Protein AF-A0A7V9SEP2-F1 (afdb_monomer)

Radius of gyration: 24.2 Å; Cα contacts (8 Å, |Δi|>4): 20; chains: 1; bounding box: 52×44×52 Å

Structure (mmCIF, N/CA/C/O backbone):
data_AF-A0A7V9SEP2-F1
#
_entry.id   AF-A0A7V9SEP2-F1
#
loop_
_atom_site.group_PDB
_atom_site.id
_atom_site.type_symbol
_atom_site.label_atom_id
_atom_site.label_alt_id
_atom_site.label_comp_id
_atom_site.label_asym_id
_atom_site.label_entity_id
_atom_site.label_seq_id
_atom_site.pdbx_PDB_ins_code
_atom_site.Cartn_x
_atom_site.Cartn_y
_atom_site.Cartn_z
_atom_site.occupancy
_atom_site.B_iso_or_equiv
_atom_site.auth_seq_id
_atom_site.auth_comp_id
_atom_site.auth_asym_id
_atom_site.auth_atom_id
_atom_site.pdbx_PDB_model_num
ATOM 1 N N . MET A 1 1 ? -31.245 -31.951 29.321 1.00 43.22 1 MET A N 1
ATOM 2 C CA . MET A 1 1 ? -29.886 -31.410 29.093 1.00 43.22 1 MET A CA 1
ATOM 3 C C . MET A 1 1 ? -30.066 -30.073 28.394 1.00 43.22 1 MET A C 1
ATOM 5 O O . MET A 1 1 ? -30.423 -30.051 27.225 1.00 43.22 1 MET A O 1
ATOM 9 N N . ASN A 1 2 ? -29.997 -28.975 29.149 1.00 43.56 2 ASN A N 1
ATOM 10 C CA . ASN A 1 2 ? -30.401 -27.647 28.684 1.00 43.56 2 ASN A CA 1
ATOM 11 C C . ASN A 1 2 ? -29.341 -27.070 27.742 1.00 43.56 2 ASN A C 1
ATOM 13 O O . ASN A 1 2 ? -28.202 -26.848 28.150 1.00 43.56 2 ASN A O 1
ATOM 17 N N . ALA A 1 3 ? -29.723 -26.825 26.490 1.00 57.25 3 ALA A N 1
ATOM 18 C CA . ALA A 1 3 ? -28.920 -26.058 25.555 1.00 57.25 3 ALA A CA 1
ATOM 19 C C . ALA A 1 3 ? -28.793 -24.624 26.090 1.00 57.25 3 ALA A C 1
ATOM 21 O O . ALA A 1 3 ? -29.774 -23.886 26.162 1.00 57.25 3 ALA A O 1
ATOM 22 N N . LEU A 1 4 ? -27.583 -24.243 26.499 1.00 60.19 4 LEU A N 1
ATOM 23 C CA . LEU A 1 4 ? -27.242 -22.866 26.832 1.00 60.19 4 LEU A CA 1
ATOM 24 C C . LEU A 1 4 ? -27.337 -22.035 25.549 1.00 60.19 4 LEU A C 1
ATOM 26 O O . LEU A 1 4 ? -26.394 -21.960 24.761 1.00 60.19 4 LEU A O 1
ATOM 30 N N . VAL A 1 5 ? -28.510 -21.442 25.330 1.00 59.06 5 VAL A N 1
ATOM 31 C CA . VAL A 1 5 ? -28.739 -20.394 24.337 1.00 59.06 5 VAL A CA 1
ATOM 32 C C . VAL A 1 5 ? -27.750 -19.276 24.649 1.00 59.06 5 VAL A C 1
ATOM 34 O O . VAL A 1 5 ? -27.912 -18.546 25.625 1.00 59.06 5 VAL A O 1
ATOM 37 N N . ARG A 1 6 ? -26.675 -19.181 23.857 1.00 60.94 6 ARG A N 1
ATOM 38 C CA . ARG A 1 6 ? -25.719 -18.075 23.951 1.00 60.94 6 ARG A CA 1
ATOM 39 C C . ARG A 1 6 ? -26.498 -16.791 23.656 1.00 60.94 6 ARG A C 1
ATOM 41 O O . ARG A 1 6 ? -27.011 -16.673 22.541 1.00 60.94 6 ARG A O 1
ATOM 48 N N . PRO A 1 7 ? -26.625 -15.855 24.612 1.00 63.62 7 PRO A N 1
ATOM 49 C CA . PRO A 1 7 ? -27.341 -14.615 24.367 1.00 63.62 7 PRO A CA 1
ATOM 50 C C . PRO A 1 7 ? -26.677 -13.913 23.182 1.00 63.62 7 PRO A C 1
ATOM 52 O O . PRO A 1 7 ? -25.456 -13.738 23.148 1.00 63.62 7 PRO A O 1
ATOM 55 N N . GLY A 1 8 ? -27.479 -13.601 22.162 1.00 68.56 8 GLY A N 1
ATOM 56 C CA . GLY A 1 8 ? -27.009 -12.912 20.969 1.00 68.56 8 GLY A CA 1
ATOM 57 C C . GLY A 1 8 ? -26.286 -11.636 21.383 1.00 68.56 8 GLY A C 1
ATOM 58 O O . GLY A 1 8 ? -26.867 -10.800 22.069 1.00 68.56 8 GLY A O 1
ATOM 59 N N . GLN A 1 9 ? -25.008 -11.516 21.007 1.00 62.69 9 GLN A N 1
ATOM 60 C CA . GLN A 1 9 ? -24.207 -10.342 21.347 1.00 62.69 9 GLN A CA 1
ATOM 61 C C . GLN A 1 9 ? -24.954 -9.056 20.967 1.00 62.69 9 GLN A C 1
ATOM 63 O O . GLN A 1 9 ? -25.454 -8.981 19.835 1.00 62.69 9 GLN A O 1
ATOM 68 N N . PRO A 1 10 ? -25.011 -8.054 21.863 1.00 73.50 10 PRO A N 1
ATOM 69 C CA . PRO A 1 10 ? -25.646 -6.780 21.577 1.00 73.50 10 PRO A CA 1
ATOM 70 C C . PRO A 1 10 ? -25.062 -6.170 2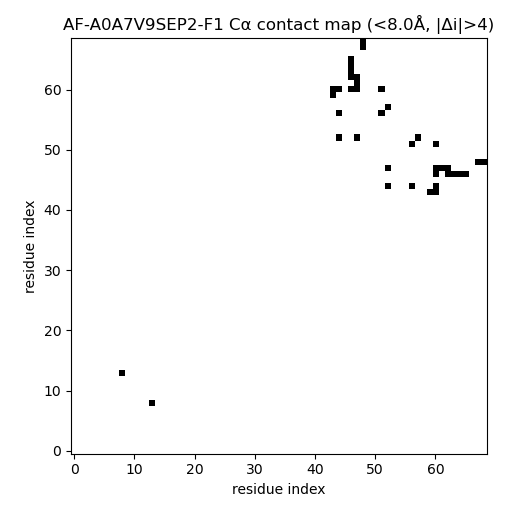0.293 1.00 73.50 10 PRO A C 1
ATOM 72 O O . PRO A 1 10 ? -23.858 -6.292 20.043 1.00 73.50 10 PRO A O 1
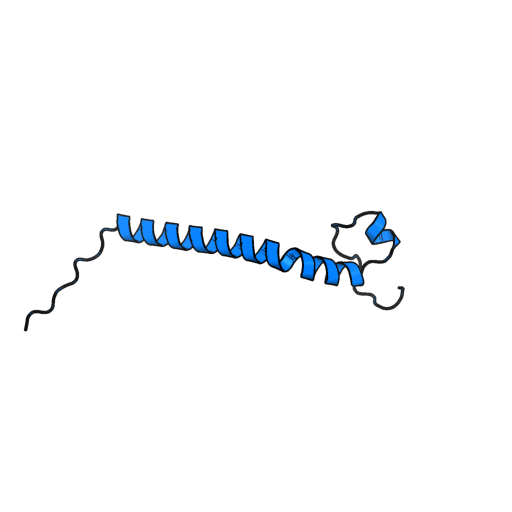ATOM 75 N N . PRO A 1 11 ? -25.885 -5.498 19.470 1.00 71.56 11 PRO A N 1
ATOM 76 C CA . PRO A 1 11 ? -25.469 -4.964 18.170 1.00 71.56 11 PRO A CA 1
ATOM 77 C C . PRO A 1 11 ? -24.228 -4.062 18.269 1.00 71.56 11 PRO A C 1
ATOM 79 O O . PRO A 1 11 ? -23.362 -4.114 17.399 1.00 71.56 11 PRO A O 1
ATOM 82 N N . ALA A 1 12 ? -24.073 -3.336 19.381 1.00 71.88 12 ALA A N 1
ATOM 83 C CA . ALA A 1 12 ? -22.891 -2.529 19.680 1.00 71.88 12 ALA A CA 1
ATOM 84 C C . ALA A 1 12 ? -21.581 -3.343 19.751 1.00 71.88 12 ALA A C 1
ATOM 86 O O . ALA A 1 12 ? -20.559 -2.898 19.235 1.00 71.88 12 ALA A O 1
ATOM 87 N N . GLN A 1 13 ? -21.594 -4.552 20.327 1.00 74.56 13 GLN A N 1
ATOM 88 C CA . GLN A 1 13 ? -20.402 -5.410 20.403 1.00 74.56 13 GLN A CA 1
ATOM 89 C C . GLN A 1 13 ? -20.003 -5.971 19.034 1.00 74.56 13 GLN A C 1
ATOM 91 O O . GLN A 1 13 ? -18.813 -6.110 18.753 1.00 74.56 13 GLN A O 1
ATOM 96 N N . ARG A 1 14 ? -20.979 -6.248 18.160 1.00 72.31 14 ARG A N 1
ATOM 97 C CA . ARG A 1 14 ? -20.714 -6.708 16.787 1.00 72.31 14 ARG A CA 1
ATOM 98 C C . ARG A 1 14 ? -20.064 -5.612 15.948 1.00 72.31 14 ARG A C 1
ATOM 100 O O . ARG A 1 14 ? -19.089 -5.877 15.250 1.00 72.31 14 ARG A O 1
ATOM 107 N N . VAL A 1 15 ? -20.572 -4.383 16.058 1.00 81.00 15 VAL A N 1
ATOM 108 C CA . VAL A 1 15 ? -19.993 -3.215 15.381 1.00 81.00 15 VAL A CA 1
ATOM 109 C C . VAL A 1 15 ? -18.587 -2.938 15.908 1.00 81.00 15 VAL A C 1
ATOM 111 O O . VAL A 1 15 ? -17.665 -2.806 15.109 1.00 81.00 15 VAL A O 1
ATOM 114 N N . LEU A 1 16 ? -18.391 -2.936 17.232 1.00 82.38 16 LEU A N 1
ATOM 115 C CA . LEU A 1 16 ? -17.078 -2.707 17.835 1.00 82.38 16 LEU A CA 1
ATOM 116 C C . LEU A 1 16 ? -16.056 -3.757 17.385 1.00 82.38 16 LEU A C 1
ATOM 118 O O . LEU A 1 16 ? -14.975 -3.397 16.934 1.00 82.38 16 LEU A O 1
ATOM 122 N N . SER A 1 17 ? -16.413 -5.044 17.420 1.00 83.06 17 SER A N 1
ATOM 123 C CA . SER A 1 17 ? -15.533 -6.119 16.947 1.00 83.06 17 SER A CA 1
ATOM 124 C C . SER A 1 17 ? -15.183 -5.969 15.460 1.00 83.06 17 SER A C 1
ATOM 126 O O . SER A 1 17 ? -14.024 -6.152 15.082 1.00 83.06 17 SER A O 1
ATOM 128 N N . GLY A 1 18 ? -16.151 -5.573 14.626 1.00 87.38 18 GLY A N 1
ATOM 129 C CA . GLY A 1 18 ? -15.927 -5.291 13.208 1.00 87.38 18 GLY A CA 1
ATOM 130 C C . GLY A 1 18 ? -14.956 -4.130 12.979 1.00 87.38 18 GLY A C 1
ATOM 131 O O . GLY A 1 18 ? -14.008 -4.268 12.206 1.00 87.38 18 GLY A O 1
ATOM 132 N N . VAL A 1 19 ? -15.146 -3.018 13.694 1.00 93.56 19 VAL A N 1
ATOM 133 C CA . VAL A 1 19 ? -14.280 -1.831 13.611 1.00 93.56 19 VAL A CA 1
ATOM 134 C C . VAL A 1 19 ? -12.876 -2.136 14.127 1.00 93.56 19 VAL A C 1
ATOM 136 O O . VAL A 1 19 ? -11.901 -1.788 13.466 1.00 93.56 19 VAL A O 1
ATOM 139 N N . THR A 1 20 ? -12.741 -2.841 15.252 1.00 93.00 20 THR A N 1
ATOM 140 C CA . THR A 1 20 ? -11.432 -3.245 15.785 1.00 93.00 20 THR A CA 1
ATOM 141 C C . THR A 1 20 ? -10.698 -4.163 14.810 1.00 93.00 20 THR A C 1
ATOM 143 O O . THR A 1 20 ? -9.516 -3.954 14.547 1.00 93.00 20 THR A O 1
ATOM 146 N N . ARG A 1 21 ? -11.388 -5.145 14.212 1.00 93.25 21 ARG A N 1
ATOM 147 C CA . ARG A 1 21 ? -10.790 -6.038 13.210 1.00 93.25 21 ARG A CA 1
ATOM 148 C C . ARG A 1 21 ? -10.341 -5.276 11.965 1.00 93.25 21 ARG A C 1
ATOM 150 O O . ARG A 1 21 ? -9.253 -5.545 11.458 1.00 93.25 21 ARG A O 1
ATOM 157 N N . LEU A 1 22 ? -11.145 -4.327 11.487 1.00 95.56 22 LEU A N 1
ATOM 158 C CA . LEU A 1 22 ? -10.767 -3.447 10.380 1.00 95.56 22 LEU A CA 1
ATOM 159 C C . LEU A 1 22 ? -9.545 -2.600 10.735 1.00 95.56 22 LEU A C 1
ATOM 161 O O . LEU A 1 22 ? -8.590 -2.584 9.968 1.00 95.56 22 LEU A O 1
ATOM 165 N N . GLY A 1 23 ? -9.534 -1.969 11.910 1.00 96.56 23 GLY A N 1
ATOM 166 C CA . GLY A 1 23 ? -8.408 -1.166 12.386 1.00 96.56 23 GLY A CA 1
ATOM 167 C C . GLY A 1 23 ? -7.108 -1.968 12.452 1.00 96.56 23 GLY A C 1
ATOM 168 O O . GLY A 1 23 ? -6.103 -1.548 11.886 1.00 96.56 23 GLY A O 1
ATOM 169 N N . ILE A 1 24 ? -7.143 -3.163 13.050 1.00 96.69 24 ILE A N 1
ATOM 170 C CA . ILE A 1 24 ? -5.988 -4.074 13.094 1.00 96.69 24 ILE A CA 1
ATOM 171 C C . ILE A 1 24 ? -5.531 -4.428 11.675 1.00 96.69 24 ILE A C 1
ATOM 173 O O . ILE A 1 24 ? -4.343 -4.361 11.379 1.00 96.69 24 ILE A O 1
ATOM 177 N N . THR A 1 25 ? -6.466 -4.763 10.784 1.00 96.38 25 THR A N 1
ATOM 178 C CA . THR A 1 25 ? -6.144 -5.134 9.398 1.00 96.38 25 THR A CA 1
ATOM 179 C C . THR A 1 25 ? -5.495 -3.973 8.646 1.00 96.38 25 THR A C 1
ATOM 181 O O . THR A 1 25 ? -4.516 -4.182 7.942 1.00 96.38 25 THR A O 1
ATOM 184 N N . LEU A 1 26 ? -5.989 -2.745 8.817 1.00 97.69 26 LEU A N 1
ATOM 185 C CA . LEU A 1 26 ? -5.414 -1.548 8.200 1.00 97.69 26 LEU A CA 1
ATOM 186 C C . LEU A 1 26 ? -3.996 -1.270 8.704 1.00 97.69 26 LEU A C 1
ATOM 188 O O . LEU A 1 26 ? -3.105 -1.012 7.899 1.00 97.69 26 LEU A O 1
ATOM 192 N N . VAL A 1 27 ? -3.773 -1.370 10.018 1.00 97.56 27 VAL A N 1
ATOM 193 C CA . VAL A 1 27 ? -2.443 -1.181 10.615 1.00 97.56 27 VAL A CA 1
ATOM 194 C C . VAL A 1 27 ? -1.470 -2.249 10.118 1.00 97.56 27 VAL A C 1
ATOM 196 O O . VAL A 1 27 ? -0.364 -1.919 9.697 1.00 97.56 27 VAL A O 1
ATOM 199 N N . LEU A 1 28 ? -1.884 -3.518 10.101 1.00 97.81 28 LEU A N 1
ATOM 200 C CA . LEU A 1 28 ? -1.055 -4.611 9.590 1.00 97.81 28 LEU A CA 1
ATOM 201 C C . LEU A 1 28 ? -0.740 -4.441 8.100 1.00 97.81 28 LEU A C 1
ATOM 203 O O . LEU A 1 28 ? 0.406 -4.631 7.704 1.00 97.81 28 LEU A O 1
ATOM 207 N N . SER A 1 29 ? -1.716 -4.028 7.289 1.00 97.56 29 SER A N 1
ATOM 208 C CA . SER A 1 29 ? -1.505 -3.728 5.869 1.00 97.56 29 SER A CA 1
ATOM 209 C C . SER A 1 29 ? -0.525 -2.574 5.659 1.00 97.56 29 SER A C 1
ATOM 211 O O . SER A 1 29 ? 0.320 -2.649 4.771 1.00 97.56 29 SER A O 1
ATOM 213 N N . LEU A 1 30 ? -0.589 -1.525 6.487 1.00 97.19 30 LEU A N 1
ATOM 214 C CA . LEU A 1 30 ? 0.352 -0.407 6.422 1.00 97.19 30 LEU A CA 1
ATOM 215 C C . LEU A 1 30 ? 1.778 -0.857 6.762 1.00 97.19 30 LEU A C 1
ATOM 217 O O . LEU A 1 30 ? 2.713 -0.546 6.028 1.00 97.19 30 LEU A O 1
ATOM 221 N N . ILE A 1 31 ? 1.939 -1.627 7.840 1.00 97.31 31 ILE A N 1
ATOM 222 C CA . ILE A 1 31 ? 3.235 -2.196 8.231 1.00 97.31 31 ILE A CA 1
ATOM 223 C C . ILE A 1 31 ? 3.777 -3.094 7.114 1.00 97.31 31 ILE A C 1
ATOM 225 O O . ILE A 1 31 ? 4.946 -2.982 6.753 1.00 97.31 31 ILE A O 1
ATOM 229 N N . ALA A 1 32 ? 2.928 -3.941 6.527 1.00 96.81 32 ALA A N 1
ATOM 230 C CA . ALA A 1 32 ? 3.307 -4.803 5.414 1.00 96.81 32 ALA A CA 1
ATOM 231 C C . ALA A 1 32 ? 3.780 -3.993 4.196 1.00 96.81 32 ALA A C 1
ATOM 233 O O . ALA A 1 32 ? 4.819 -4.310 3.620 1.00 96.81 32 ALA A O 1
ATOM 234 N N . ALA A 1 33 ? 3.074 -2.917 3.834 1.00 96.44 33 ALA A N 1
ATOM 235 C CA . ALA A 1 33 ? 3.471 -2.044 2.731 1.00 96.44 33 ALA A CA 1
ATOM 236 C C . ALA A 1 33 ? 4.836 -1.381 2.983 1.00 96.44 33 ALA A C 1
ATOM 238 O O . ALA A 1 33 ? 5.690 -1.381 2.097 1.00 96.44 33 ALA A O 1
ATOM 239 N N . ILE A 1 34 ? 5.073 -0.880 4.200 1.00 96.12 34 ILE A N 1
ATOM 240 C CA . ILE A 1 34 ? 6.355 -0.273 4.594 1.00 96.12 34 ILE A CA 1
ATOM 241 C C . ILE A 1 34 ? 7.489 -1.307 4.559 1.00 96.12 34 ILE A C 1
ATOM 243 O O . ILE A 1 34 ? 8.582 -1.005 4.088 1.00 96.12 34 ILE A O 1
ATOM 247 N N . ALA A 1 35 ? 7.234 -2.535 5.018 1.00 96.50 35 ALA A N 1
ATOM 248 C CA . ALA A 1 35 ? 8.229 -3.605 5.028 1.00 96.50 35 ALA A CA 1
ATOM 249 C C . ALA A 1 35 ? 8.611 -4.080 3.615 1.00 96.50 35 ALA A C 1
ATOM 251 O O . ALA A 1 35 ? 9.767 -4.418 3.367 1.00 96.50 35 ALA A O 1
ATOM 252 N N . ILE A 1 36 ? 7.651 -4.096 2.685 1.00 95.31 36 ILE A N 1
ATOM 253 C CA . ILE A 1 36 ? 7.858 -4.530 1.295 1.00 95.31 36 ILE A CA 1
ATOM 254 C C . ILE A 1 36 ? 8.468 -3.412 0.434 1.00 95.31 36 ILE A C 1
ATOM 256 O O . ILE A 1 36 ? 9.195 -3.703 -0.519 1.00 95.31 36 ILE A O 1
ATOM 260 N N . TYR A 1 37 ? 8.224 -2.144 0.781 1.00 90.06 37 TYR A N 1
ATOM 261 C CA . TYR A 1 37 ? 8.717 -0.969 0.058 1.00 90.06 37 TYR A CA 1
ATOM 262 C C . TYR A 1 37 ? 10.195 -1.048 -0.379 1.00 90.06 37 TYR A C 1
ATOM 264 O O . TYR A 1 37 ? 10.442 -0.870 -1.572 1.00 90.06 37 TYR A O 1
ATOM 272 N N . PRO A 1 38 ? 11.185 -1.345 0.492 1.00 88.75 38 PRO A N 1
ATOM 273 C CA . PRO A 1 38 ? 12.589 -1.377 0.076 1.00 88.75 38 PRO A CA 1
ATOM 274 C C . PRO A 1 38 ? 12.879 -2.450 -0.980 1.00 88.75 38 PRO A C 1
ATOM 276 O O . PRO A 1 38 ? 13.660 -2.202 -1.892 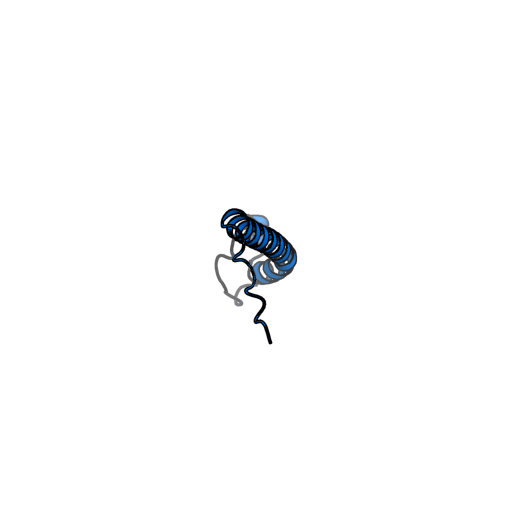1.00 88.75 38 PRO A O 1
ATOM 279 N N . ILE A 1 39 ? 12.229 -3.614 -0.903 1.00 90.56 39 ILE A N 1
ATOM 280 C CA . ILE A 1 39 ? 12.422 -4.709 -1.865 1.00 90.56 39 ILE A CA 1
ATOM 281 C C . ILE A 1 39 ? 11.881 -4.297 -3.236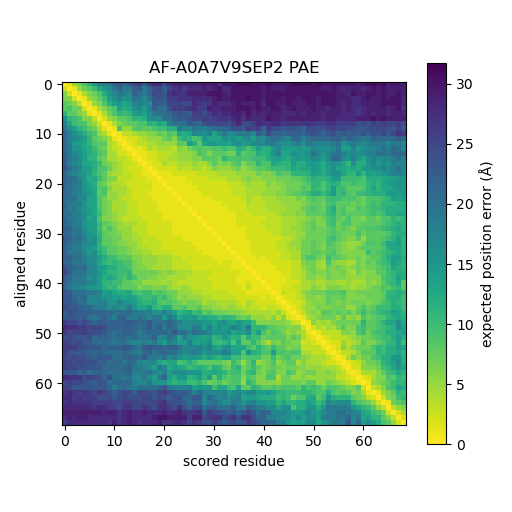 1.00 90.56 39 ILE A C 1
ATOM 283 O O . ILE A 1 39 ? 12.552 -4.460 -4.255 1.00 90.56 39 ILE A O 1
ATOM 287 N N . VAL A 1 40 ? 10.681 -3.713 -3.258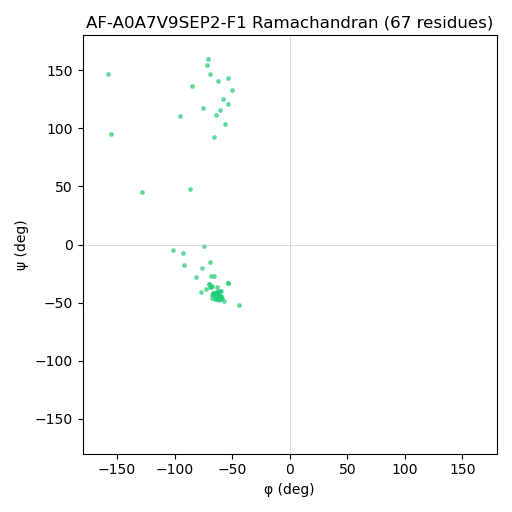 1.00 87.81 40 VAL A N 1
ATOM 288 C CA . VAL A 1 40 ? 10.073 -3.193 -4.488 1.00 87.81 40 VAL A CA 1
ATOM 289 C C . VAL A 1 40 ? 10.915 -2.057 -5.061 1.00 87.81 40 VAL A C 1
ATOM 291 O O . VAL A 1 40 ? 11.154 -2.029 -6.262 1.00 87.81 40 VAL A O 1
ATOM 294 N N . PHE A 1 41 ? 11.429 -1.161 -4.219 1.00 84.94 41 PHE A N 1
ATOM 295 C CA . PHE A 1 41 ? 12.297 -0.068 -4.645 1.00 84.94 41 PHE A CA 1
ATOM 296 C C . PHE A 1 41 ? 13.605 -0.571 -5.268 1.00 84.94 41 PHE A C 1
ATOM 298 O O . PHE A 1 41 ? 14.016 -0.058 -6.308 1.00 84.94 41 PHE A O 1
ATOM 305 N N . MET A 1 42 ? 14.233 -1.595 -4.682 1.00 86.81 42 MET A N 1
ATOM 306 C CA . MET A 1 42 ? 15.426 -2.233 -5.248 1.00 86.81 42 MET A CA 1
ATOM 307 C C . MET A 1 42 ? 15.134 -2.852 -6.620 1.00 86.81 42 MET A C 1
ATOM 309 O O . MET A 1 42 ? 15.886 -2.619 -7.562 1.00 86.81 42 MET A O 1
ATOM 313 N N . GLY A 1 43 ? 14.016 -3.574 -6.752 1.00 84.06 43 GLY A N 1
ATOM 314 C CA . GLY A 1 43 ? 13.603 -4.173 -8.023 1.00 84.06 43 GLY A CA 1
ATOM 315 C C . GLY A 1 43 ? 13.230 -3.139 -9.087 1.00 84.06 43 GLY A C 1
ATOM 316 O O . GLY A 1 43 ? 13.620 -3.270 -10.237 1.00 84.06 43 GLY A O 1
ATOM 317 N N . LEU A 1 44 ? 12.513 -2.072 -8.731 1.00 80.62 44 LEU A N 1
ATOM 318 C CA . LEU A 1 44 ? 12.181 -1.005 -9.682 1.00 80.62 44 LEU A CA 1
ATOM 319 C C . LEU A 1 44 ? 13.423 -0.217 -10.106 1.00 80.62 44 LEU A C 1
ATOM 321 O O . LEU A 1 44 ? 13.538 0.160 -11.269 1.00 80.62 44 LEU A O 1
ATOM 325 N N . SER A 1 45 ? 14.363 0.004 -9.185 1.00 72.50 45 SER A N 1
ATOM 326 C CA . SER A 1 45 ? 15.609 0.714 -9.482 1.00 72.50 45 SER A CA 1
ATOM 327 C C . SER A 1 45 ? 16.527 -0.076 -10.413 1.00 72.50 45 SER A C 1
ATOM 329 O O . SER A 1 45 ? 17.252 0.549 -11.176 1.00 72.50 45 SER A O 1
ATOM 331 N N . SER A 1 46 ? 16.466 -1.415 -10.435 1.00 75.31 46 SER A N 1
ATOM 332 C CA . SER A 1 46 ? 17.258 -2.214 -11.387 1.00 75.31 46 SER A CA 1
ATOM 333 C C . SER A 1 46 ? 16.803 -2.081 -12.842 1.00 75.31 46 SER A C 1
ATOM 335 O O . SER A 1 46 ? 17.535 -2.487 -13.736 1.00 75.31 46 SER A O 1
ATOM 337 N N . PHE A 1 47 ? 15.607 -1.535 -13.088 1.00 70.88 47 PHE A N 1
ATOM 338 C CA . PHE A 1 47 ? 15.101 -1.253 -14.437 1.00 70.88 47 PHE A CA 1
ATOM 339 C C . PHE A 1 47 ? 15.231 0.223 -14.834 1.00 70.88 47 PHE A C 1
ATOM 341 O O . PHE A 1 47 ? 14.896 0.575 -15.961 1.00 70.88 47 PHE A O 1
ATOM 348 N N . LYS A 1 48 ? 15.683 1.099 -13.926 1.00 69.06 48 LYS A N 1
ATOM 349 C CA . LYS A 1 48 ? 15.894 2.517 -14.233 1.00 69.06 48 LYS A CA 1
ATOM 350 C C . LYS A 1 48 ? 17.269 2.728 -14.847 1.00 69.06 48 LYS A C 1
ATOM 352 O O . LYS A 1 48 ? 18.266 2.241 -14.321 1.00 69.06 48 LYS A O 1
ATOM 357 N N . THR A 1 49 ? 17.332 3.543 -15.894 1.00 69.06 49 THR A N 1
ATOM 358 C CA . THR A 1 49 ? 18.609 4.053 -16.406 1.00 69.06 49 THR A CA 1
ATOM 359 C C . THR A 1 49 ? 19.193 5.093 -15.437 1.00 69.06 49 THR A C 1
ATOM 361 O O . THR A 1 49 ? 18.462 5.756 -14.691 1.00 69.06 49 THR A O 1
ATOM 364 N N . SER A 1 50 ? 20.518 5.282 -15.445 1.00 67.38 50 SER A N 1
ATOM 365 C CA . SER A 1 50 ? 21.217 6.217 -14.542 1.00 67.38 50 SER A CA 1
ATOM 366 C C . SER A 1 50 ? 20.661 7.651 -14.586 1.00 67.38 50 SER A C 1
ATOM 368 O O . SER A 1 50 ? 20.620 8.334 -13.563 1.00 67.38 50 SER A O 1
ATOM 370 N N . LEU A 1 51 ? 20.181 8.103 -15.752 1.00 69.00 51 LEU A N 1
ATOM 371 C CA . LEU A 1 51 ? 19.565 9.425 -15.923 1.00 69.00 51 LEU A CA 1
ATOM 372 C C . LEU A 1 51 ? 18.169 9.516 -15.287 1.00 69.00 51 LEU A C 1
ATOM 374 O O . LEU A 1 51 ? 17.843 10.534 -14.678 1.00 69.00 51 LEU A O 1
ATOM 378 N N . GLU A 1 52 ? 17.361 8.457 -15.366 1.00 66.88 52 GLU A N 1
ATOM 379 C CA . GLU A 1 52 ? 16.030 8.413 -14.746 1.00 66.88 52 GLU A CA 1
ATOM 380 C C . GLU A 1 52 ? 16.101 8.380 -13.221 1.00 66.88 52 GLU A C 1
ATOM 382 O O . GLU A 1 52 ? 15.290 9.015 -12.543 1.00 66.88 52 GLU A O 1
ATOM 387 N N . TYR A 1 53 ? 17.094 7.678 -12.672 1.00 66.88 53 TYR A N 1
ATOM 388 C CA . TYR A 1 53 ? 17.315 7.644 -11.230 1.00 66.88 53 TYR A CA 1
ATOM 389 C C . TYR A 1 53 ? 17.745 9.013 -10.682 1.00 66.88 53 TYR A C 1
ATOM 391 O O . TYR A 1 53 ? 17.237 9.443 -9.646 1.00 66.88 53 TYR A O 1
ATOM 399 N N . LEU A 1 54 ? 18.635 9.720 -11.391 1.00 71.38 54 LEU A N 1
ATOM 400 C CA . LEU A 1 54 ? 19.105 11.057 -11.005 1.00 71.38 54 LEU A CA 1
ATOM 401 C C . LEU A 1 54 ? 18.024 12.137 -11.150 1.00 71.38 54 LEU A C 1
ATOM 403 O O . LEU A 1 54 ? 17.986 13.067 -10.348 1.00 71.38 54 LEU A O 1
ATOM 407 N N . ALA A 1 55 ? 17.143 12.017 -12.146 1.00 78.06 55 ALA A N 1
ATOM 408 C CA . ALA A 1 55 ? 16.049 12.961 -12.349 1.00 78.06 55 ALA A CA 1
ATOM 409 C C . ALA A 1 55 ? 14.890 12.743 -11.363 1.00 78.06 55 ALA A C 1
ATOM 411 O O . ALA A 1 55 ? 14.314 13.714 -10.876 1.00 78.06 55 ALA A O 1
ATOM 412 N N . ASN A 1 56 ? 14.524 11.485 -11.075 1.00 72.19 56 ASN A N 1
ATOM 413 C CA . ASN A 1 56 ? 13.464 11.163 -10.120 1.00 72.19 56 ASN A CA 1
ATOM 414 C C . ASN A 1 56 ? 13.628 9.755 -9.503 1.00 72.19 56 ASN A C 1
ATOM 416 O O . ASN A 1 56 ? 13.108 8.757 -10.029 1.00 72.19 56 ASN A O 1
ATOM 420 N N . PRO A 1 57 ? 14.253 9.647 -8.316 1.00 69.81 57 PRO A N 1
ATOM 421 C CA . PRO A 1 57 ? 14.518 8.350 -7.694 1.00 69.81 57 PRO A CA 1
ATOM 422 C C . PRO A 1 57 ? 13.229 7.620 -7.288 1.00 69.81 57 PRO A C 1
ATOM 424 O O . PRO A 1 57 ? 13.189 6.394 -7.321 1.00 69.81 57 PRO A O 1
ATOM 427 N N . LEU A 1 58 ? 12.143 8.350 -7.009 1.00 78.31 58 LEU A N 1
ATOM 428 C CA . LEU A 1 58 ? 10.847 7.810 -6.569 1.00 78.31 58 LEU A CA 1
ATOM 429 C C . LEU A 1 58 ? 9.841 7.527 -7.701 1.00 78.31 58 LEU A C 1
ATOM 431 O O . LEU A 1 58 ? 8.786 6.959 -7.436 1.00 78.31 58 LEU A O 1
ATOM 435 N N . ALA A 1 59 ? 10.127 7.920 -8.947 1.00 74.31 59 ALA A N 1
ATOM 436 C CA . ALA A 1 59 ? 9.201 7.690 -10.063 1.00 74.31 59 ALA A CA 1
ATOM 437 C C . ALA A 1 59 ? 9.126 6.205 -10.463 1.00 74.31 59 ALA A C 1
ATOM 439 O O . ALA A 1 59 ? 10.039 5.431 -10.181 1.00 74.31 59 ALA A O 1
ATOM 440 N N . TRP A 1 60 ? 8.061 5.802 -11.152 1.00 73.31 60 TRP A N 1
ATOM 441 C CA . TRP A 1 60 ? 8.013 4.498 -11.821 1.00 73.31 60 TRP A CA 1
ATOM 442 C C . TRP A 1 60 ? 8.986 4.474 -13.019 1.00 73.31 60 TRP A C 1
ATOM 444 O O . TRP A 1 60 ? 9.184 5.524 -13.632 1.00 73.31 60 TRP A O 1
ATOM 454 N N . PRO A 1 61 ? 9.619 3.328 -13.343 1.00 71.44 61 PRO A N 1
ATOM 455 C CA . PRO A 1 61 ? 10.500 3.215 -14.509 1.00 71.44 61 PRO A CA 1
ATOM 456 C C . PRO A 1 61 ? 9.718 3.469 -15.806 1.00 71.44 61 PRO A C 1
ATOM 458 O O . PRO A 1 61 ? 8.568 3.039 -15.926 1.00 71.44 61 PRO A O 1
ATOM 461 N N .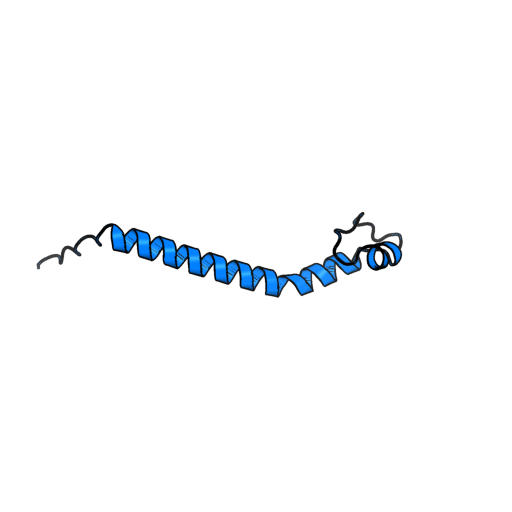 SER A 1 62 ? 10.327 4.172 -16.768 1.00 69.50 62 SER A N 1
ATOM 462 C CA . SER A 1 62 ? 9.651 4.546 -18.023 1.00 69.50 62 SER A CA 1
ATOM 463 C C . SER A 1 62 ? 9.531 3.376 -19.015 1.00 69.50 62 SER A C 1
ATOM 465 O O . SER A 1 62 ? 8.648 3.378 -1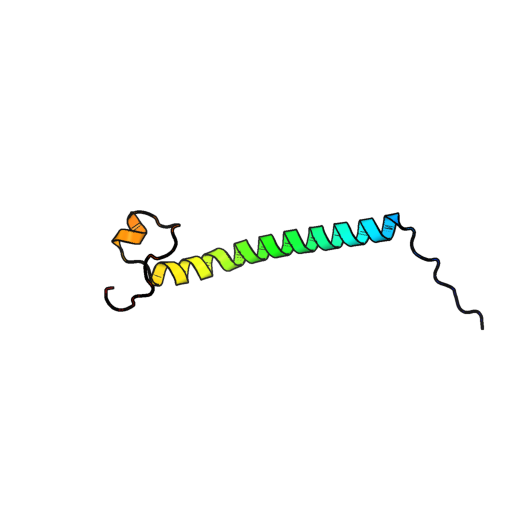9.874 1.00 69.50 62 SER A O 1
ATOM 467 N N . GLY A 1 63 ? 10.360 2.337 -18.853 1.00 66.25 63 GLY A N 1
ATOM 468 C CA . GLY A 1 63 ? 10.300 1.101 -19.626 1.00 66.25 63 GLY A CA 1
ATOM 469 C C . GLY A 1 63 ? 10.963 -0.077 -18.910 1.00 66.25 63 GLY A C 1
ATOM 470 O O . GLY A 1 63 ? 11.954 0.081 -18.208 1.00 66.25 63 GLY A O 1
ATOM 471 N N . PHE A 1 64 ? 10.435 -1.286 -19.116 1.00 64.69 64 PHE A N 1
ATOM 472 C CA . PHE A 1 64 ? 11.067 -2.544 -18.690 1.00 64.69 64 PHE A CA 1
ATOM 473 C C . PHE A 1 64 ? 12.047 -3.048 -19.765 1.00 64.69 64 PHE A C 1
ATOM 475 O O . PHE A 1 64 ? 11.968 -4.197 -20.199 1.00 64.69 64 PHE A O 1
ATOM 482 N N . SER A 1 65 ? 12.918 -2.172 -20.273 1.00 53.75 65 SER A N 1
ATOM 483 C CA . SER A 1 65 ? 13.896 -2.545 -21.297 1.00 53.75 65 SER A CA 1
ATOM 484 C C . SER A 1 65 ? 15.221 -2.901 -20.633 1.00 53.75 65 SER A C 1
ATOM 486 O O . SER A 1 65 ? 15.908 -2.037 -20.103 1.00 53.75 65 SER A O 1
ATOM 488 N N . TYR A 1 66 ? 15.586 -4.182 -20.674 1.00 52.62 66 TYR A N 1
ATOM 489 C CA . TYR A 1 66 ? 16.878 -4.691 -20.192 1.00 52.62 66 TYR A CA 1
ATOM 490 C C . TYR A 1 66 ? 18.044 -4.345 -21.148 1.00 52.62 66 TYR A C 1
ATOM 492 O O . TYR A 1 66 ? 19.173 -4.75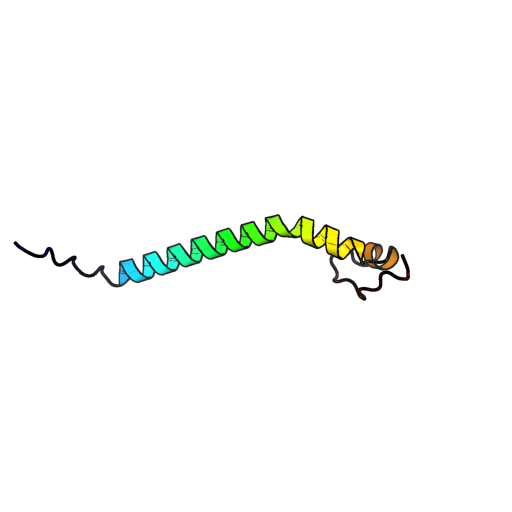8 -20.911 1.00 52.62 66 TYR A O 1
ATOM 500 N N . VAL A 1 67 ? 17.761 -3.674 -22.273 1.00 54.09 67 VAL A N 1
ATOM 501 C CA . VAL A 1 67 ? 18.656 -3.615 -23.442 1.00 54.09 67 VAL A CA 1
ATOM 502 C C . VAL A 1 67 ? 19.617 -2.420 -23.428 1.00 54.09 67 VAL A C 1
ATOM 504 O O . VAL A 1 67 ? 20.638 -2.498 -24.096 1.00 54.09 67 VAL A O 1
ATOM 507 N N . ASP A 1 68 ? 19.369 -1.380 -22.627 1.00 53.91 68 ASP A N 1
ATOM 508 C CA . ASP A 1 68 ? 20.224 -0.176 -22.590 1.00 53.91 68 ASP A CA 1
ATOM 509 C C . ASP A 1 68 ? 20.673 0.205 -21.162 1.00 53.91 68 ASP A C 1
ATOM 511 O O . ASP A 1 68 ? 20.600 1.371 -20.765 1.00 53.91 68 ASP A O 1
ATOM 515 N N . ASN A 1 69 ? 21.113 -0.780 -20.368 1.00 49.84 69 ASN A N 1
ATOM 516 C CA . ASN A 1 69 ? 21.956 -0.527 -19.187 1.00 49.84 69 ASN A CA 1
ATOM 517 C C . ASN A 1 69 ? 23.433 -0.717 -19.541 1.00 49.84 69 ASN A C 1
ATOM 519 O O . ASN A 1 69 ? 23.764 -1.830 -20.010 1.00 49.84 69 ASN A O 1
#

Foldseek 3Di:
DDDPPPPDPDPVVVVVVVVVVVVVVVVVVVVVCVVCVVVVLVVQVLQADPVRCVVPSPDGHPDSDPPPD

Mean predicted aligned error: 12.38 Å

pLDDT: mean 77.13, std 15.09, range [43.22, 97.81]

Sequence (69 aa):
MNALVRPGQPPAQRVLSGVTRLGITLVLSLIAAIAIYPIVFMGLSSFKTSLEYLANPLAWPSGFSYVDN

Solvent-accessible surface area (backbone atoms only — not comparable to full-atom values): 4344 Å² total; per-residue (Å²): 134,85,79,80,74,73,78,77,75,56,70,67,57,56,51,50,53,52,51,52,54,49,52,52,49,52,53,51,50,52,52,50,51,62,69,47,42,64,60,53,48,55,58,48,52,74,43,40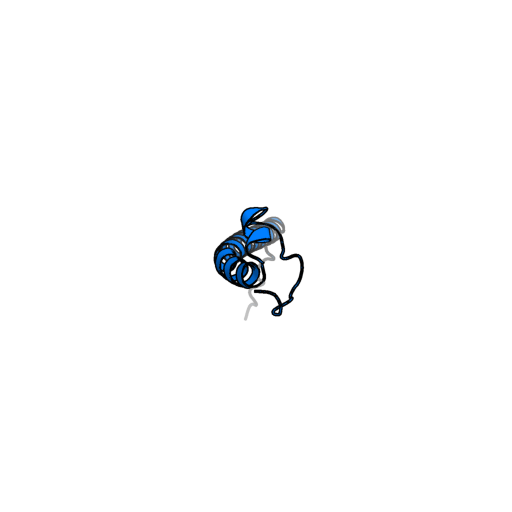,47,76,67,52,42,74,75,42,72,86,58,79,59,94,49,93,59,87,83,78,121

Secondary structure (DSSP, 8-state):
-----PPPPPHHHHHHHHHHHHHHHHHHHHHHHHHHHHHHHHHHHTTS-HHHHHH-TTSPPS---TT--